Protein AF-A0A1Q7GDD4-F1 (afdb_monomer)

Secondary structure (DSSP, 8-state):
------------PPPPS-------HHHHHHHHHHHHHHHHHHHHHHHHHHHHTHHHHHHHHHHHTSTT---GGGSHHHHTTHHHHHHHHHHTT--SS-S-------GGG--

Structure (mmCIF, N/CA/C/O backbone):
data_AF-A0A1Q7GDD4-F1
#
_entry.id   AF-A0A1Q7GDD4-F1
#
loop_
_atom_site.group_PDB
_atom_site.id
_atom_site.type_symbol
_atom_site.label_atom_id
_atom_site.label_alt_id
_atom_site.label_comp_id
_atom_site.label_asym_id
_atom_site.label_entity_id
_atom_site.label_seq_id
_atom_site.pdbx_PDB_ins_code
_atom_site.Cartn_x
_atom_site.Cartn_y
_atom_site.Cartn_z
_atom_site.occupancy
_atom_site.B_iso_or_equiv
_atom_site.auth_seq_id
_atom_site.auth_comp_id
_atom_site.auth_asym_id
_atom_site.auth_atom_id
_atom_site.pdbx_PDB_model_num
ATOM 1 N N . MET A 1 1 ? -26.865 5.164 4.986 1.00 32.88 1 MET A N 1
ATOM 2 C CA . MET A 1 1 ? -25.990 6.329 4.740 1.00 32.88 1 MET A CA 1
ATOM 3 C C . MET A 1 1 ? -24.672 5.781 4.235 1.00 32.88 1 MET A C 1
ATOM 5 O O . MET A 1 1 ? -23.854 5.347 5.031 1.00 32.88 1 MET A O 1
ATOM 9 N N . GLU A 1 2 ? -24.535 5.678 2.918 1.00 35.34 2 GLU A N 1
ATOM 10 C CA . GLU A 1 2 ? -23.319 5.195 2.267 1.00 35.34 2 GLU A CA 1
ATOM 11 C C . GLU A 1 2 ? -22.458 6.408 1.908 1.00 35.34 2 GLU A C 1
ATOM 13 O O . GLU A 1 2 ? -22.802 7.188 1.022 1.00 35.34 2 GLU A O 1
ATOM 18 N N . SER A 1 3 ? -21.359 6.605 2.633 1.00 41.44 3 SER A N 1
ATOM 19 C CA . SER A 1 3 ? -20.336 7.591 2.283 1.00 41.44 3 SER A CA 1
ATOM 20 C C . SER A 1 3 ? -19.469 7.022 1.160 1.00 41.44 3 SER A C 1
ATOM 22 O O . SER A 1 3 ? -18.439 6.398 1.402 1.00 41.44 3 SER A O 1
ATOM 24 N N . GLY A 1 4 ? -19.910 7.189 -0.085 1.00 43.81 4 GLY A N 1
ATOM 25 C CA . GLY A 1 4 ? -19.138 6.814 -1.268 1.00 43.81 4 GLY A CA 1
ATOM 26 C C . GLY A 1 4 ? -18.004 7.804 -1.568 1.00 43.81 4 GLY A C 1
ATOM 27 O O . GLY A 1 4 ? -18.179 8.678 -2.410 1.00 43.81 4 GLY A O 1
ATOM 28 N N . CYS A 1 5 ? -16.829 7.656 -0.937 1.00 43.59 5 CYS A N 1
ATOM 29 C CA . CYS A 1 5 ? -15.548 8.161 -1.483 1.00 43.59 5 CYS A CA 1
ATOM 30 C C . CYS A 1 5 ? -14.953 7.028 -2.350 1.00 43.59 5 CYS A C 1
ATOM 32 O O . CYS A 1 5 ? -13.984 6.373 -1.988 1.00 43.59 5 CYS A O 1
ATOM 34 N N . CYS A 1 6 ? -15.613 6.697 -3.464 1.00 40.22 6 CYS A N 1
ATOM 35 C CA . CYS A 1 6 ? -15.101 5.760 -4.473 1.00 40.22 6 CYS A CA 1
ATOM 36 C C . CYS A 1 6 ? -15.308 6.376 -5.860 1.00 40.22 6 CYS A C 1
ATOM 38 O O . CYS A 1 6 ? -16.140 5.923 -6.639 1.00 40.22 6 CYS A O 1
ATOM 40 N N . ILE A 1 7 ? -14.569 7.447 -6.153 1.00 45.12 7 ILE A N 1
ATOM 41 C CA . ILE A 1 7 ? -14.400 7.952 -7.521 1.00 45.12 7 ILE A CA 1
ATOM 42 C C . ILE A 1 7 ? -13.004 7.512 -7.971 1.00 45.12 7 ILE A C 1
ATOM 44 O O . ILE A 1 7 ? -12.070 8.302 -7.965 1.00 45.12 7 ILE A O 1
ATOM 48 N N . ALA A 1 8 ? -12.824 6.221 -8.251 1.00 45.12 8 ALA A N 1
ATOM 49 C CA . ALA A 1 8 ? -11.523 5.678 -8.658 1.00 45.12 8 ALA A CA 1
ATOM 50 C C . ALA A 1 8 ? -11.603 4.729 -9.866 1.00 45.12 8 ALA A C 1
ATOM 52 O O . ALA A 1 8 ? -10.701 3.927 -10.059 1.00 45.12 8 ALA A O 1
ATOM 53 N N . ASN A 1 9 ? -12.653 4.832 -10.697 1.00 41.88 9 ASN A N 1
ATOM 54 C CA . ASN A 1 9 ? -12.809 3.983 -11.891 1.00 41.88 9 ASN A CA 1
ATOM 55 C C . ASN A 1 9 ? -12.713 4.712 -13.237 1.00 41.88 9 ASN A C 1
ATOM 57 O O . ASN A 1 9 ? -12.869 4.080 -14.278 1.00 41.88 9 ASN A O 1
ATOM 61 N N . THR A 1 10 ? -12.416 6.010 -13.272 1.00 46.69 10 THR A N 1
ATOM 62 C CA . THR A 1 10 ? -12.011 6.652 -14.530 1.00 46.69 10 THR A CA 1
ATOM 63 C C . THR A 1 10 ? -10.519 6.437 -14.727 1.00 46.69 10 THR A C 1
ATOM 65 O O . THR A 1 10 ? -9.702 7.193 -14.201 1.00 46.69 10 THR A O 1
ATOM 68 N N . LEU A 1 11 ? -10.174 5.378 -15.473 1.00 43.06 11 LEU A N 1
ATOM 69 C CA . LEU A 1 11 ? -8.876 5.270 -16.134 1.00 43.06 11 LEU A CA 1
ATOM 70 C C . LEU A 1 11 ? -8.598 6.611 -16.826 1.00 43.06 11 LEU A C 1
ATOM 72 O O . LEU A 1 11 ? -9.420 7.105 -17.591 1.00 43.06 11 LEU A O 1
ATOM 76 N N . TRP A 1 12 ? -7.455 7.200 -16.507 1.00 45.25 12 TRP A N 1
ATOM 77 C CA . TRP A 1 12 ? -6.932 8.416 -17.116 1.00 45.25 12 TRP A CA 1
ATOM 78 C C . TRP A 1 12 ? -7.097 8.426 -18.650 1.00 45.25 12 TRP A C 1
ATOM 80 O O . TRP A 1 12 ? -6.543 7.566 -19.336 1.00 45.25 12 TRP A O 1
ATOM 90 N N . GLU A 1 13 ? -7.811 9.422 -19.188 1.00 4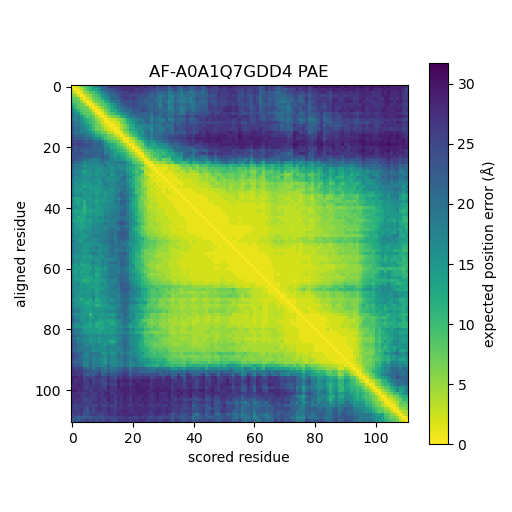0.62 13 GLU A N 1
ATOM 91 C CA . GLU A 1 13 ? -7.797 9.750 -20.618 1.00 40.62 13 GLU A CA 1
ATOM 92 C C . GLU A 1 13 ? -6.759 10.858 -20.872 1.00 40.62 13 GLU A C 1
ATOM 94 O O . GLU A 1 13 ? -6.774 11.881 -20.180 1.00 40.62 13 GLU A O 1
ATOM 99 N N . PRO A 1 14 ? -5.834 10.694 -21.838 1.00 38.72 14 PRO A N 1
ATOM 100 C CA . PRO A 1 14 ? -4.819 11.703 -22.102 1.00 38.72 14 PRO A CA 1
ATOM 101 C C . PRO A 1 14 ? -5.464 12.998 -22.625 1.00 38.72 14 PRO A C 1
ATOM 103 O O . PRO A 1 14 ? -6.348 12.940 -23.486 1.00 38.72 14 PRO A O 1
ATOM 106 N N . PRO A 1 15 ? -5.014 14.180 -22.165 1.00 50.16 15 PRO A N 1
ATOM 107 C CA . PRO A 1 15 ? -5.555 15.442 -22.645 1.00 50.16 15 PRO A CA 1
ATOM 108 C C . PRO A 1 15 ? -5.276 15.604 -24.144 1.00 50.16 15 PRO A C 1
ATOM 110 O O . PRO A 1 15 ? -4.131 15.537 -24.595 1.00 50.16 15 PRO A O 1
ATOM 113 N N . GLN A 1 16 ? -6.339 15.840 -24.916 1.00 56.12 16 GLN A N 1
ATOM 114 C CA . GLN A 1 16 ? -6.248 16.247 -26.318 1.00 56.12 16 GLN A CA 1
ATOM 115 C C . GLN A 1 16 ? -5.438 17.550 -26.389 1.00 56.12 16 GLN A C 1
ATOM 117 O O . GLN A 1 16 ? -5.698 18.492 -25.638 1.00 56.12 16 GLN A O 1
ATOM 122 N N . ALA A 1 17 ? -4.438 17.596 -27.270 1.00 48.00 17 ALA A N 1
ATOM 123 C CA . ALA A 1 17 ? -3.540 18.735 -27.425 1.00 48.00 17 ALA A CA 1
ATOM 124 C C . ALA A 1 17 ? -4.318 19.989 -27.867 1.00 48.00 17 ALA A C 1
ATOM 126 O O . ALA A 1 17 ? -4.544 20.215 -29.053 1.00 48.00 17 ALA A O 1
ATOM 127 N N . GLY A 1 18 ? -4.742 20.811 -26.907 1.00 47.44 18 GLY A N 1
ATOM 128 C CA . GLY A 1 18 ? -5.491 22.027 -27.189 1.00 47.44 18 GLY A CA 1
ATOM 129 C C . GLY A 1 18 ? -5.595 22.946 -25.982 1.00 47.44 18 GLY A C 1
ATOM 130 O O . GLY A 1 18 ? -6.543 22.827 -25.223 1.00 47.44 18 GLY A O 1
ATOM 131 N N . GLY A 1 19 ? -4.636 23.875 -25.868 1.00 48.00 19 GLY A N 1
ATOM 132 C CA . GLY A 1 19 ? -4.731 25.168 -25.172 1.00 48.00 19 GLY A CA 1
ATOM 133 C C . GLY A 1 19 ? -5.100 25.159 -23.682 1.00 48.00 19 GLY A C 1
ATOM 134 O O . GLY A 1 19 ? -6.165 24.703 -23.292 1.00 48.00 19 GLY A O 1
ATOM 135 N N . MET A 1 20 ? -4.262 25.780 -22.846 1.00 42.19 20 MET A N 1
ATOM 136 C CA . MET A 1 20 ? -4.588 26.126 -21.453 1.00 42.19 20 MET A CA 1
ATOM 137 C C . MET A 1 20 ? -5.893 26.944 -21.391 1.00 42.19 20 MET A C 1
ATOM 139 O O . MET A 1 20 ? -5.884 28.165 -21.550 1.00 42.19 20 MET A O 1
ATOM 143 N N . LYS A 1 21 ? -7.026 26.268 -21.181 1.00 54.47 21 LYS A N 1
ATOM 1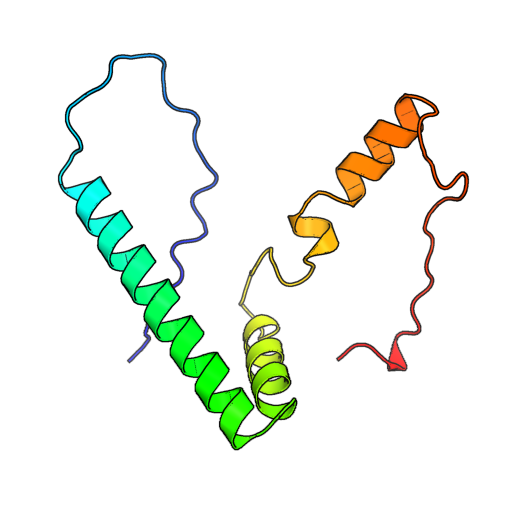44 C CA . LYS A 1 21 ? -8.298 26.895 -20.821 1.00 54.47 21 LYS A CA 1
ATOM 145 C C . LYS A 1 21 ? -8.328 27.137 -19.314 1.00 54.47 21 LYS A C 1
ATOM 147 O O . LYS A 1 21 ? -7.768 26.377 -18.527 1.00 54.47 21 LYS A O 1
ATOM 152 N N . GLN A 1 22 ? -8.953 28.250 -18.948 1.00 52.69 22 GLN A N 1
ATOM 153 C CA . GLN A 1 22 ? -9.243 28.683 -17.585 1.00 52.69 22 GLN A CA 1
ATOM 154 C C . GLN A 1 22 ? -9.802 27.504 -16.767 1.00 52.69 22 GLN A C 1
ATOM 156 O O . GLN A 1 22 ? -10.624 26.756 -17.285 1.00 52.69 22 GLN A O 1
ATOM 161 N N . ARG A 1 23 ? -9.316 27.301 -15.531 1.00 54.38 23 ARG A N 1
ATOM 162 C CA . ARG A 1 23 ? -9.723 26.171 -14.673 1.00 54.38 23 ARG A CA 1
ATOM 163 C C . ARG A 1 23 ? -11.247 26.179 -14.516 1.00 54.38 23 ARG A C 1
ATOM 165 O O . ARG A 1 23 ? -11.776 27.064 -13.846 1.00 54.38 23 ARG A O 1
ATOM 172 N N . ASP A 1 24 ? -11.925 25.220 -15.144 1.00 58.69 24 ASP A N 1
ATOM 173 C CA . ASP A 1 24 ? -13.366 25.034 -14.987 1.00 58.69 24 ASP A CA 1
ATOM 174 C C . ASP A 1 24 ? -13.684 24.803 -13.503 1.00 58.69 24 ASP A C 1
ATOM 176 O O . ASP A 1 24 ? -12.933 24.136 -12.785 1.00 58.69 24 ASP A O 1
ATOM 180 N N . SER A 1 25 ? -14.799 25.363 -13.027 1.00 58.75 25 SER A N 1
ATOM 181 C CA . SER A 1 25 ? -15.267 25.258 -11.634 1.00 58.75 25 SER A CA 1
ATOM 182 C C . SER A 1 25 ? -15.368 23.812 -11.129 1.00 58.75 25 SER A C 1
ATOM 184 O O . SER A 1 25 ? -15.256 23.564 -9.931 1.00 58.75 25 SER A O 1
ATOM 186 N N . THR A 1 26 ? -15.497 22.854 -12.044 1.00 68.69 26 THR A N 1
ATOM 187 C CA . THR A 1 26 ? -15.483 21.412 -11.788 1.00 68.69 26 THR A CA 1
ATOM 188 C C . THR A 1 26 ? -14.129 20.908 -11.282 1.00 68.69 26 THR A C 1
ATOM 190 O O . THR A 1 26 ? -14.092 20.068 -10.387 1.00 68.69 26 THR A O 1
ATOM 193 N N . VAL A 1 27 ? -13.009 21.442 -11.781 1.00 73.25 27 VAL A N 1
ATOM 194 C CA . VAL A 1 27 ? -11.657 21.057 -11.336 1.00 73.25 27 VAL A CA 1
ATOM 195 C C . VAL A 1 27 ? -11.403 21.553 -9.916 1.00 73.25 27 VAL A C 1
ATOM 197 O O . VAL A 1 27 ? -10.901 20.802 -9.085 1.00 73.25 27 VAL A O 1
ATOM 200 N N . ALA A 1 28 ? -11.803 22.792 -9.618 1.00 72.88 28 ALA A N 1
ATOM 201 C CA . ALA A 1 28 ? -11.662 23.368 -8.282 1.00 72.88 28 ALA A CA 1
ATOM 202 C C . ALA A 1 28 ? -12.501 22.611 -7.238 1.00 72.88 28 ALA A C 1
ATOM 204 O O . ALA A 1 28 ? -12.049 22.391 -6.114 1.00 72.88 28 ALA A O 1
ATOM 205 N N . GLU A 1 29 ? -13.706 22.168 -7.607 1.00 74.62 29 GLU A N 1
ATOM 206 C CA . GLU A 1 29 ? -14.548 21.358 -6.725 1.00 74.62 29 GLU A CA 1
ATOM 207 C C . GLU A 1 29 ? -13.958 19.956 -6.490 1.00 74.62 29 GLU A C 1
ATOM 209 O O . GLU A 1 29 ? -13.906 19.491 -5.348 1.00 74.62 29 GLU A O 1
ATOM 214 N N . VAL A 1 30 ? -13.469 19.288 -7.542 1.00 77.69 30 VAL A N 1
ATOM 215 C CA . VAL A 1 30 ? -12.802 17.978 -7.429 1.00 77.69 30 VAL A CA 1
ATOM 216 C C . VAL A 1 30 ? -11.545 18.070 -6.563 1.00 77.69 30 VAL A C 1
ATOM 218 O O . VAL A 1 30 ? -11.328 17.206 -5.711 1.00 77.69 30 VAL A O 1
ATOM 221 N N . GLU A 1 31 ? -10.745 19.123 -6.724 1.00 78.88 31 GLU A N 1
ATOM 222 C CA . GLU A 1 31 ? -9.562 19.376 -5.899 1.00 78.88 31 GLU A CA 1
ATOM 223 C C . GLU A 1 31 ? -9.949 19.558 -4.425 1.00 78.88 31 GLU A C 1
ATOM 225 O O . GLU A 1 31 ? -9.435 18.847 -3.558 1.00 78.88 31 GLU A O 1
ATOM 230 N N . ALA A 1 32 ? -10.924 20.426 -4.134 1.00 77.75 32 ALA A N 1
ATOM 231 C CA . ALA A 1 32 ? -11.380 20.677 -2.768 1.00 77.75 32 ALA A CA 1
ATOM 232 C C . ALA A 1 32 ? -11.923 19.408 -2.089 1.00 77.75 32 ALA A C 1
ATOM 234 O O . ALA A 1 32 ? -11.603 19.130 -0.930 1.00 77.75 32 ALA A O 1
ATOM 235 N N . ARG A 1 33 ? -12.704 18.598 -2.815 1.00 82.75 33 ARG A N 1
ATOM 236 C CA . ARG A 1 33 ? -13.227 17.318 -2.309 1.00 82.75 33 ARG A CA 1
ATOM 237 C C . ARG A 1 33 ? -12.121 16.290 -2.088 1.00 82.75 33 ARG A C 1
ATOM 239 O O . ARG A 1 33 ? -12.177 15.559 -1.101 1.00 82.75 33 ARG A O 1
ATOM 246 N N . SER A 1 34 ? -11.117 16.250 -2.961 1.00 82.81 34 SER A N 1
ATOM 247 C CA . SER A 1 34 ? -9.981 15.331 -2.827 1.00 82.81 34 SER A CA 1
ATOM 248 C C . SER A 1 34 ? -9.129 15.680 -1.608 1.00 82.81 34 SER A C 1
ATOM 250 O O . SER A 1 34 ? -8.823 14.800 -0.807 1.00 82.81 34 SER A O 1
ATOM 252 N N . VAL A 1 35 ? -8.821 16.965 -1.405 1.00 88.62 35 VAL A N 1
ATOM 253 C CA . VAL A 1 35 ? -8.085 17.444 -0.222 1.00 88.62 35 VAL A CA 1
ATOM 254 C C . VAL A 1 35 ? -8.862 17.149 1.062 1.00 88.62 35 VAL A C 1
ATOM 256 O O . VAL A 1 35 ? -8.282 16.673 2.038 1.00 88.62 35 VAL A O 1
ATOM 259 N N . ALA A 1 36 ? -10.179 17.372 1.060 1.00 90.69 36 ALA A N 1
ATOM 260 C CA . ALA A 1 36 ? -11.023 17.069 2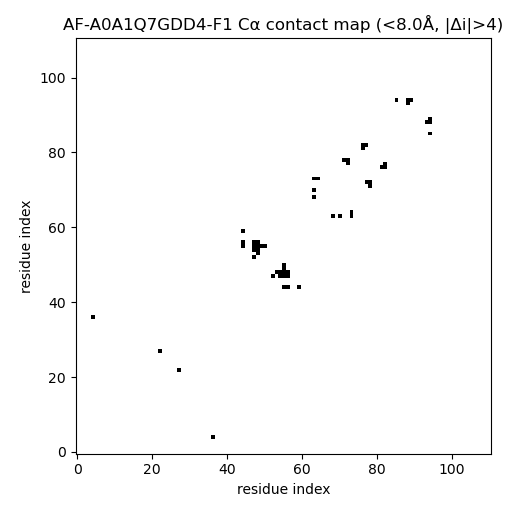.210 1.00 90.69 36 ALA A CA 1
ATOM 261 C C . ALA A 1 36 ? -11.093 15.560 2.515 1.00 90.69 36 ALA A C 1
ATOM 263 O O . ALA A 1 36 ? -10.979 15.195 3.685 1.00 90.69 36 ALA A O 1
ATOM 264 N N . CYS A 1 37 ? -11.236 14.688 1.499 1.00 90.56 37 CYS A N 1
ATOM 265 C CA . CYS A 1 37 ? -11.207 13.229 1.701 1.00 90.56 37 CYS A CA 1
ATOM 266 C C . CYS A 1 37 ? -9.826 12.830 2.266 1.00 90.56 37 CYS A C 1
ATOM 268 O O . CYS A 1 37 ? -9.771 12.256 3.346 1.00 90.56 37 CYS A O 1
ATOM 270 N N . LEU A 1 38 ? -8.705 13.262 1.671 1.00 91.38 38 LEU A N 1
ATOM 271 C CA . LEU A 1 38 ? -7.359 12.956 2.190 1.00 91.38 38 LEU A CA 1
ATOM 272 C C . LEU A 1 38 ? -7.153 13.386 3.652 1.00 91.38 38 LEU A C 1
ATOM 274 O O . LEU A 1 38 ? -6.669 12.597 4.464 1.00 91.38 38 LEU A O 1
ATOM 278 N N . ALA A 1 39 ? -7.536 14.616 4.004 1.00 92.19 39 ALA A N 1
ATOM 279 C CA . ALA A 1 39 ? -7.382 15.123 5.365 1.00 92.19 39 ALA A CA 1
ATOM 280 C C . ALA A 1 39 ? -8.261 14.362 6.370 1.00 92.19 39 ALA A C 1
ATOM 282 O O . ALA A 1 39 ? -7.802 14.028 7.463 1.00 92.19 39 ALA A O 1
ATOM 283 N N . HIS A 1 40 ? -9.514 14.076 6.007 1.00 95.31 40 HIS A N 1
ATOM 284 C CA . HIS A 1 40 ? -10.443 13.352 6.871 1.00 95.31 40 HIS A CA 1
ATOM 285 C C . HIS A 1 40 ? -10.005 11.901 7.095 1.00 95.31 40 HIS A C 1
ATOM 287 O O . HIS A 1 40 ? -9.926 11.451 8.240 1.00 95.31 40 HIS A O 1
ATOM 293 N N . GLU A 1 41 ? -9.690 11.189 6.012 1.00 93.31 41 GLU A N 1
ATOM 294 C CA . GLU A 1 41 ? -9.272 9.787 6.045 1.00 93.31 41 GLU A CA 1
ATOM 295 C C . GLU A 1 41 ? -7.943 9.633 6.802 1.00 93.31 41 GLU A C 1
ATOM 297 O O . GLU A 1 41 ? -7.848 8.814 7.718 1.00 93.31 41 GLU A O 1
ATOM 302 N N . GLY A 1 42 ? -6.954 10.490 6.518 1.00 94.19 42 GLY A N 1
ATOM 303 C CA . GLY A 1 42 ? -5.668 10.481 7.220 1.00 94.19 42 GLY A CA 1
ATOM 304 C C . GLY A 1 42 ? -5.794 10.798 8.714 1.00 94.19 42 GLY A C 1
ATOM 305 O O . GLY A 1 42 ? -5.192 10.121 9.547 1.00 94.19 42 GLY A O 1
ATOM 306 N N . ALA A 1 43 ? -6.622 11.780 9.089 1.00 96.94 43 ALA A N 1
ATOM 307 C CA . ALA A 1 43 ? -6.861 12.096 10.498 1.00 96.94 43 ALA A CA 1
ATOM 308 C C . ALA A 1 43 ? -7.580 10.959 11.244 1.00 96.94 43 ALA A C 1
ATOM 310 O O . ALA A 1 43 ? -7.325 10.746 12.435 1.00 96.94 43 ALA A O 1
ATOM 311 N N . ARG A 1 44 ? -8.480 10.235 10.565 1.00 97.00 44 ARG A N 1
ATOM 312 C CA . ARG A 1 44 ? -9.168 9.073 11.138 1.00 97.00 44 ARG A CA 1
ATOM 313 C C . ARG A 1 44 ? -8.185 7.941 11.425 1.00 97.00 44 ARG A C 1
ATOM 315 O O . ARG A 1 44 ? -8.226 7.401 12.528 1.00 97.00 44 ARG A O 1
ATOM 322 N N . GLU A 1 45 ? -7.292 7.645 10.486 1.00 94.75 45 GLU A N 1
ATOM 323 C CA . GLU A 1 45 ? -6.287 6.589 10.645 1.00 94.75 45 GLU A CA 1
ATOM 324 C C . GLU A 1 45 ? -5.304 6.898 11.778 1.00 94.75 45 GLU A C 1
ATOM 326 O O . GLU A 1 45 ? -5.127 6.090 12.688 1.00 94.75 45 GLU A O 1
ATOM 331 N N . ILE A 1 46 ? -4.756 8.119 11.811 1.00 97.44 46 ILE A N 1
ATOM 332 C CA . ILE A 1 46 ? -3.848 8.553 12.886 1.00 97.44 46 ILE A CA 1
ATOM 333 C C . ILE A 1 46 ? -4.525 8.429 14.254 1.00 97.44 46 ILE A C 1
ATOM 335 O O . ILE A 1 46 ? -3.902 7.990 15.219 1.00 97.44 46 ILE A O 1
ATOM 339 N N . ARG A 1 47 ? -5.809 8.790 14.358 1.00 98.25 47 ARG A N 1
ATOM 340 C CA . ARG A 1 47 ? -6.564 8.643 15.608 1.00 98.25 47 ARG A CA 1
ATOM 341 C C . ARG A 1 47 ? -6.762 7.177 15.988 1.00 98.25 47 ARG A C 1
ATOM 343 O O . ARG A 1 47 ? -6.628 6.851 17.164 1.00 98.25 47 ARG A O 1
ATOM 350 N N . ALA A 1 48 ? -7.077 6.317 15.022 1.00 97.62 48 ALA A N 1
ATOM 351 C CA . ALA A 1 48 ? -7.260 4.889 15.257 1.00 97.62 48 ALA A CA 1
ATOM 352 C C . ALA A 1 48 ? -5.961 4.236 15.747 1.00 97.62 48 ALA A C 1
ATOM 354 O O . ALA A 1 48 ? -5.999 3.501 16.733 1.00 97.62 48 ALA A O 1
ATOM 355 N N . MET A 1 49 ? -4.826 4.569 15.129 1.00 97.88 49 MET A N 1
ATOM 356 C CA . MET A 1 49 ? -3.502 4.111 15.554 1.00 97.88 49 MET A CA 1
ATOM 357 C C . MET A 1 49 ? -3.079 4.700 16.905 1.00 97.88 49 MET A C 1
ATOM 359 O O . MET A 1 49 ? -2.500 4.001 17.726 1.00 97.88 49 MET A O 1
ATOM 363 N N . ALA A 1 50 ? -3.400 5.965 17.189 1.00 98.06 50 ALA A N 1
ATOM 364 C CA . ALA A 1 50 ? -3.101 6.565 18.492 1.00 98.06 50 ALA A CA 1
ATOM 365 C C . ALA A 1 50 ? -3.872 5.900 19.647 1.00 98.06 50 ALA A C 1
ATOM 367 O O . ALA A 1 50 ? -3.421 5.941 20.788 1.00 98.06 50 ALA A O 1
ATOM 368 N N . GLN A 1 51 ? -5.044 5.324 19.365 1.00 97.88 51 GLN A N 1
ATOM 369 C CA . GLN A 1 51 ? -5.895 4.663 20.358 1.00 97.88 51 GLN A CA 1
ATOM 370 C C . GLN A 1 51 ? -5.648 3.156 20.458 1.00 97.88 51 GLN A C 1
ATOM 372 O O . GLN A 1 51 ? -5.819 2.594 21.536 1.00 97.88 51 GLN A O 1
ATOM 377 N N . ASN A 1 52 ? -5.302 2.509 19.342 1.00 97.12 52 ASN A N 1
ATOM 378 C CA . ASN A 1 52 ? -5.284 1.049 19.219 1.00 97.12 52 ASN A CA 1
ATOM 379 C C . ASN A 1 52 ? -3.983 0.510 18.603 1.00 97.12 52 ASN A C 1
ATOM 381 O O . ASN A 1 52 ? -3.951 -0.639 18.171 1.00 97.12 52 ASN A O 1
ATOM 385 N N . GLU A 1 53 ? -2.938 1.332 18.524 1.00 97.00 53 GLU A N 1
ATOM 386 C CA . GLU A 1 53 ? -1.614 0.952 18.016 1.00 97.00 53 GLU A CA 1
ATOM 387 C C . GLU A 1 53 ? -1.710 0.298 16.622 1.00 97.00 53 GLU A C 1
ATOM 389 O O . GLU A 1 53 ? -2.399 0.825 15.738 1.00 97.00 53 GLU A O 1
ATOM 394 N N . GLU A 1 54 ? -1.058 -0.845 16.388 1.00 95.75 54 GLU A N 1
ATOM 395 C CA . GLU A 1 54 ? -1.120 -1.533 15.095 1.00 95.75 54 GLU A CA 1
ATOM 396 C C . GLU A 1 54 ? -2.521 -2.060 14.747 1.00 95.75 54 GLU A C 1
ATOM 398 O O . GLU A 1 54 ? -2.829 -2.260 13.570 1.00 95.75 54 GLU A O 1
ATOM 403 N N . GLN A 1 55 ? -3.407 -2.238 15.734 1.00 96.94 55 GLN A N 1
ATOM 404 C CA . GLN A 1 55 ? -4.771 -2.710 15.479 1.00 96.94 55 GLN A CA 1
ATOM 405 C C . GLN A 1 55 ? -5.607 -1.675 14.722 1.00 96.94 55 GLN A C 1
ATOM 407 O O . GLN A 1 55 ? -6.510 -2.061 13.975 1.00 96.94 55 GLN A O 1
ATOM 412 N N . GLY A 1 56 ? -5.293 -0.379 14.859 1.00 95.94 56 GLY A N 1
ATOM 413 C CA . GLY A 1 56 ? -5.889 0.671 14.027 1.00 95.94 56 GLY A CA 1
ATOM 414 C C . GLY A 1 56 ? -5.605 0.431 12.542 1.00 95.94 56 GLY A C 1
ATOM 415 O O . GLY A 1 56 ? -6.533 0.368 11.735 1.00 95.94 56 GLY A O 1
ATOM 416 N N . TYR A 1 57 ? -4.340 0.149 12.227 1.00 94.25 57 TYR A N 1
ATOM 417 C CA . TYR A 1 57 ? -3.884 -0.136 10.869 1.00 94.25 57 TYR A CA 1
ATOM 418 C C . TYR A 1 57 ? -4.440 -1.456 10.315 1.00 94.25 57 TYR A C 1
ATOM 420 O O . TYR A 1 57 ? -4.918 -1.513 9.181 1.00 94.25 57 TYR A O 1
ATOM 428 N N . ILE A 1 58 ? -4.468 -2.521 11.123 1.00 95.62 58 ILE A N 1
ATOM 429 C CA . ILE A 1 58 ? -5.059 -3.812 10.721 1.00 95.62 58 ILE A CA 1
ATOM 430 C C . ILE A 1 58 ? -6.556 -3.655 10.409 1.00 95.62 58 ILE A C 1
ATOM 432 O O . ILE A 1 58 ? -7.071 -4.279 9.477 1.00 95.62 58 ILE A O 1
ATOM 436 N N . ALA A 1 59 ? -7.277 -2.821 11.165 1.00 95.38 59 ALA A N 1
ATOM 437 C CA . ALA A 1 59 ? -8.688 -2.558 10.904 1.00 95.38 59 ALA A CA 1
ATOM 438 C C . ALA A 1 59 ? -8.905 -1.853 9.556 1.00 95.38 59 ALA A C 1
ATOM 440 O O . ALA A 1 59 ? -9.841 -2.219 8.839 1.00 95.38 59 ALA A O 1
ATOM 441 N N . LEU A 1 60 ? -8.041 -0.901 9.190 1.00 92.94 60 LEU A N 1
ATOM 442 C CA . LEU A 1 60 ? -8.051 -0.281 7.863 1.00 92.94 60 LEU A CA 1
ATOM 443 C C . LEU A 1 60 ? -7.752 -1.314 6.769 1.00 92.94 60 LEU A C 1
ATOM 445 O O . LEU A 1 60 ? -8.525 -1.437 5.820 1.00 92.94 60 LEU A O 1
ATOM 449 N N . GLN A 1 61 ? -6.706 -2.126 6.937 1.00 93.25 61 GLN A N 1
ATOM 450 C CA . GLN A 1 61 ? -6.333 -3.155 5.962 1.00 93.25 61 GLN A CA 1
ATOM 451 C C . GLN A 1 61 ? -7.479 -4.151 5.710 1.00 93.25 61 GLN A C 1
ATOM 453 O O . GLN A 1 61 ? -7.788 -4.475 4.564 1.00 93.25 61 GLN A O 1
ATOM 458 N N . ARG A 1 62 ? -8.206 -4.578 6.751 1.00 94.06 62 ARG A N 1
ATOM 459 C CA . ARG A 1 62 ? -9.402 -5.430 6.587 1.00 94.06 62 ARG A CA 1
ATOM 460 C C . ARG A 1 62 ? -10.495 -4.770 5.743 1.00 94.06 62 ARG A C 1
ATOM 462 O O . ARG A 1 62 ? -11.180 -5.462 4.993 1.00 94.06 62 ARG A O 1
ATOM 469 N N . GLN A 1 63 ? -10.677 -3.454 5.861 1.00 92.38 63 GLN A N 1
ATOM 470 C CA . GLN A 1 63 ? -11.649 -2.718 5.045 1.00 92.38 63 GLN A CA 1
ATOM 471 C C . GLN A 1 63 ? -11.213 -2.650 3.583 1.00 92.38 63 GLN A C 1
ATOM 473 O O . GLN A 1 63 ? -12.050 -2.825 2.696 1.00 92.38 63 GLN A O 1
ATOM 478 N N . GLU A 1 64 ? -9.919 -2.446 3.324 1.00 91.31 64 GLU A N 1
ATOM 479 C CA . GLU A 1 64 ? -9.378 -2.473 1.964 1.00 91.31 64 GLU A CA 1
ATOM 480 C C . GLU A 1 64 ? -9.620 -3.839 1.313 1.00 91.31 64 GLU A C 1
ATOM 482 O O . GLU A 1 64 ? -10.049 -3.906 0.161 1.00 91.31 64 GLU A O 1
ATOM 487 N N . TRP A 1 65 ? -9.423 -4.927 2.062 1.00 92.88 65 TRP A N 1
ATOM 488 C CA . TRP A 1 65 ? -9.569 -6.311 1.598 1.00 92.88 65 TRP A CA 1
ATOM 489 C C . TRP A 1 65 ? -11.005 -6.854 1.593 1.00 92.88 65 TRP A C 1
ATOM 491 O O . TRP A 1 65 ? -11.228 -7.974 1.131 1.00 92.88 65 TRP A O 1
ATOM 501 N N . ALA A 1 66 ? -11.994 -6.069 2.028 1.00 93.00 66 ALA A N 1
ATOM 502 C CA . ALA A 1 66 ? -13.392 -6.484 2.024 1.00 93.00 66 ALA A CA 1
ATOM 503 C C . ALA A 1 66 ? -13.892 -6.850 0.611 1.00 93.00 66 ALA A C 1
ATOM 505 O O . ALA A 1 66 ? -13.509 -6.249 -0.399 1.00 93.00 66 ALA A O 1
ATOM 506 N N . ALA A 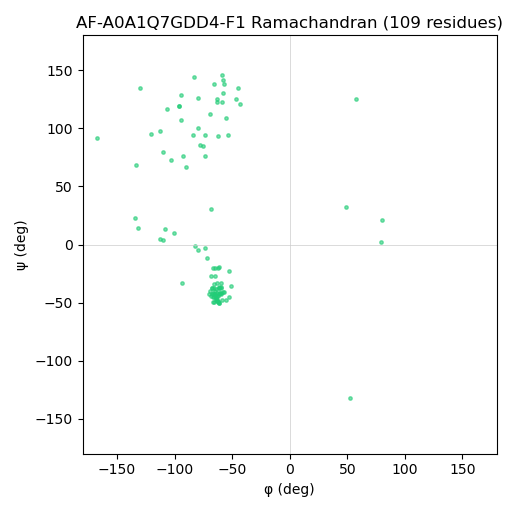1 67 ? -14.790 -7.836 0.539 1.00 91.75 67 ALA A N 1
ATOM 507 C CA . ALA A 1 67 ? -15.382 -8.278 -0.720 1.00 91.75 67 ALA A CA 1
ATOM 508 C C . ALA A 1 67 ? -16.072 -7.115 -1.458 1.00 91.75 67 ALA A C 1
ATOM 510 O O . ALA A 1 67 ? -16.752 -6.286 -0.852 1.00 91.75 67 ALA A O 1
ATOM 511 N N . GLY A 1 68 ? -15.892 -7.054 -2.779 1.00 91.06 68 GLY A N 1
ATOM 512 C CA . GLY A 1 68 ? -16.445 -5.986 -3.620 1.00 91.06 68 GLY A CA 1
ATOM 513 C C . GLY A 1 68 ? -15.665 -4.666 -3.586 1.00 91.06 68 GLY A C 1
ATOM 514 O O . GLY A 1 68 ? -16.074 -3.714 -4.248 1.00 91.06 68 GLY A O 1
ATOM 515 N N . LYS A 1 69 ? -14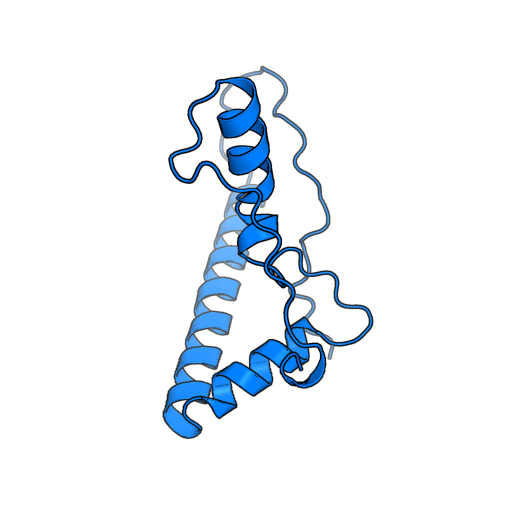.547 -4.587 -2.851 1.00 87.06 69 LYS A N 1
ATOM 516 C CA . LYS A 1 69 ? -13.615 -3.455 -2.910 1.00 87.06 69 LYS A CA 1
ATOM 517 C C . LYS A 1 69 ? -12.461 -3.755 -3.859 1.00 87.06 69 LYS A C 1
ATOM 519 O O . LYS A 1 69 ? -11.690 -4.689 -3.634 1.00 87.06 69 LYS A O 1
ATOM 524 N N . ASP A 1 70 ? -12.332 -2.934 -4.893 1.00 87.44 70 ASP A N 1
ATOM 525 C CA . ASP A 1 70 ? -11.246 -3.001 -5.869 1.00 87.44 70 ASP A CA 1
ATOM 526 C C . ASP A 1 70 ? -10.323 -1.790 -5.698 1.00 87.44 70 ASP A C 1
ATOM 528 O O . ASP A 1 70 ? -10.456 -0.768 -6.367 1.00 87.44 70 ASP A O 1
ATOM 532 N N . TYR A 1 71 ? -9.443 -1.871 -4.698 1.00 87.88 71 TYR A N 1
ATOM 533 C CA . TYR A 1 71 ? -8.405 -0.869 -4.482 1.00 87.88 71 TYR A CA 1
ATOM 534 C C . TYR A 1 71 ? -7.109 -1.352 -5.134 1.00 87.88 71 TYR A C 1
ATOM 536 O O . TYR A 1 71 ? -6.570 -2.379 -4.704 1.00 87.88 71 TYR A O 1
ATOM 544 N N . PRO A 1 72 ? -6.550 -0.614 -6.110 1.00 85.19 72 PRO A N 1
ATOM 545 C CA . PRO A 1 72 ? -5.320 -1.033 -6.777 1.00 85.19 72 PRO A CA 1
ATOM 546 C C . PRO A 1 72 ? -4.117 -1.013 -5.821 1.00 85.19 72 PRO A C 1
ATOM 548 O O . PRO A 1 72 ? -3.129 -1.704 -6.046 1.00 85.19 72 PRO A O 1
ATOM 551 N N . THR A 1 73 ? -4.215 -0.269 -4.716 1.00 88.19 73 THR A N 1
ATOM 552 C CA . THR A 1 73 ? -3.166 -0.084 -3.707 1.00 88.19 73 THR A CA 1
ATOM 553 C C . THR A 1 73 ? -3.030 -1.230 -2.702 1.00 88.19 73 THR A C 1
ATOM 555 O O . THR A 1 73 ? -2.072 -1.207 -1.933 1.00 88.19 73 THR A O 1
ATOM 558 N N . LYS A 1 74 ? -3.900 -2.258 -2.728 1.00 88.25 74 LYS A N 1
ATOM 559 C CA . LYS A 1 74 ? -3.771 -3.466 -1.873 1.00 88.25 74 LYS A CA 1
ATOM 560 C C . LYS A 1 74 ? -2.380 -4.095 -1.954 1.00 88.25 74 LYS A C 1
ATOM 562 O O . LYS A 1 74 ? -1.858 -4.594 -0.963 1.00 88.25 74 LYS A O 1
ATOM 567 N N . SER A 1 75 ? -1.780 -4.053 -3.145 1.00 87.00 75 SER A N 1
ATOM 568 C CA . SER A 1 75 ? -0.372 -4.368 -3.365 1.00 87.00 75 SER A CA 1
ATOM 569 C C . SER A 1 75 ? 0.368 -3.105 -3.786 1.00 87.00 75 SER A C 1
ATOM 571 O O . SER A 1 75 ? 0.367 -2.719 -4.956 1.00 87.00 75 SER A O 1
ATOM 573 N N . HIS A 1 76 ? 1.031 -2.457 -2.829 1.00 91.56 76 HIS A N 1
ATOM 574 C CA . HIS A 1 76 ? 1.779 -1.234 -3.109 1.00 91.56 76 HIS A CA 1
ATOM 575 C C . HIS A 1 76 ? 2.944 -1.465 -4.091 1.00 91.56 76 HIS A C 1
ATOM 577 O O . HIS A 1 76 ? 3.214 -0.595 -4.914 1.00 91.56 76 HIS A O 1
ATOM 583 N N . HIS A 1 77 ? 3.594 -2.638 -4.083 1.00 87.69 77 HIS A N 1
ATOM 584 C CA . HIS A 1 77 ? 4.623 -3.002 -5.069 1.00 87.69 77 HIS A CA 1
ATOM 585 C C . HIS A 1 77 ? 4.053 -3.103 -6.485 1.00 87.69 77 HIS A C 1
ATOM 587 O O . HIS A 1 77 ? 4.638 -2.572 -7.429 1.00 87.69 77 HIS A O 1
ATOM 593 N N . PHE A 1 78 ? 2.903 -3.763 -6.643 1.00 88.69 78 PHE A N 1
ATOM 594 C CA . PHE A 1 78 ? 2.270 -3.888 -7.952 1.00 88.69 78 PHE A CA 1
ATOM 595 C C . PHE A 1 78 ? 1.812 -2.521 -8.466 1.00 88.69 78 PHE A C 1
ATOM 597 O O . PHE A 1 78 ? 2.168 -2.131 -9.576 1.00 88.69 78 PHE A O 1
ATOM 604 N N . PHE A 1 79 ? 1.101 -1.762 -7.626 1.00 92.75 79 PHE A N 1
ATOM 605 C CA . PHE A 1 79 ? 0.586 -0.438 -7.971 1.00 92.75 79 PHE A CA 1
ATOM 606 C C . PHE 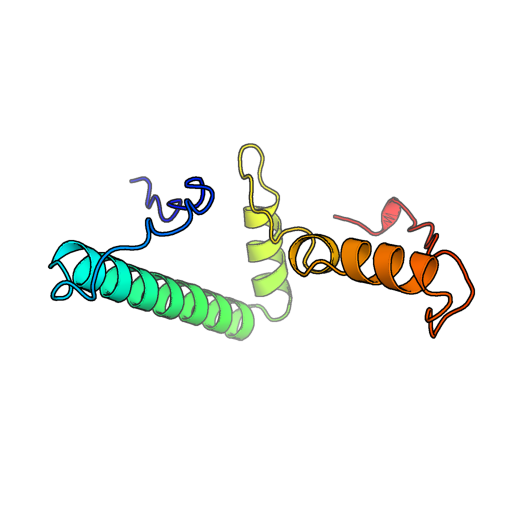A 1 79 ? 1.687 0.569 -8.321 1.00 92.75 79 PHE A C 1
ATOM 608 O O . PHE A 1 79 ? 1.554 1.312 -9.288 1.00 92.75 79 PHE A O 1
ATOM 615 N N . SER A 1 80 ? 2.791 0.575 -7.570 1.00 90.19 80 SER A N 1
ATOM 616 C CA . SER A 1 80 ? 3.930 1.469 -7.835 1.00 90.19 80 SER A CA 1
ATOM 617 C C . SER A 1 80 ? 4.760 1.068 -9.060 1.00 90.19 80 SER A C 1
ATOM 619 O O . SER A 1 80 ? 5.691 1.783 -9.423 1.00 90.19 80 SER A O 1
ATOM 621 N N . GLY A 1 81 ? 4.435 -0.050 -9.718 1.00 92.38 81 GLY A N 1
ATOM 622 C CA . GLY A 1 81 ? 5.128 -0.493 -10.923 1.00 92.38 81 GLY A CA 1
ATOM 623 C C . GLY A 1 81 ? 6.455 -1.198 -10.650 1.00 92.38 81 GLY A C 1
ATOM 624 O O . GLY A 1 81 ? 7.278 -1.305 -11.559 1.00 92.38 81 GLY A O 1
ATOM 625 N N . VAL A 1 82 ? 6.680 -1.732 -9.444 1.00 90.25 82 VAL A N 1
ATOM 626 C CA . VAL A 1 82 ? 7.872 -2.554 -9.156 1.00 90.25 82 VAL A CA 1
ATOM 627 C C . VAL A 1 82 ? 8.034 -3.699 -10.172 1.00 90.25 82 VAL A C 1
ATOM 629 O O . VAL A 1 82 ? 9.136 -3.839 -10.709 1.00 90.25 82 VAL A O 1
ATOM 632 N N . PRO A 1 83 ? 6.980 -4.461 -10.547 1.00 87.56 83 PRO A N 1
ATOM 633 C CA . PRO A 1 83 ? 7.103 -5.488 -11.585 1.00 87.56 83 PRO A CA 1
ATOM 634 C C . PRO A 1 83 ? 7.517 -4.924 -12.949 1.00 87.56 83 PRO A C 1
ATOM 636 O O . PRO A 1 83 ? 8.318 -5.534 -13.654 1.00 87.56 83 PRO A O 1
ATOM 639 N N . TYR A 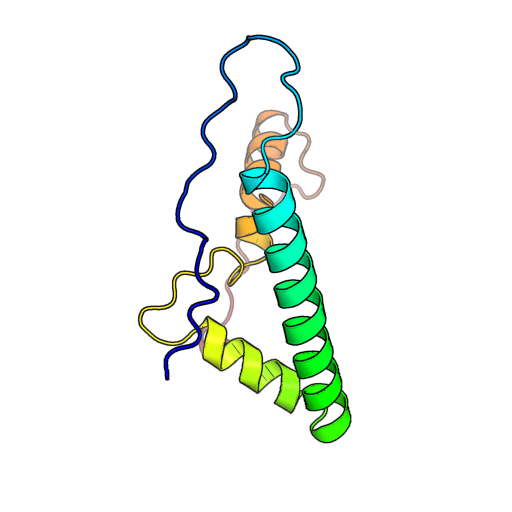1 84 ? 7.010 -3.741 -13.311 1.00 89.56 84 TYR A N 1
ATOM 640 C CA . TYR A 1 84 ? 7.390 -3.063 -14.549 1.00 89.56 84 TYR A CA 1
ATOM 641 C C . TYR A 1 84 ? 8.882 -2.725 -14.549 1.00 89.56 84 TYR A C 1
ATOM 643 O O . TYR A 1 84 ? 9.593 -3.079 -15.489 1.00 89.56 84 TYR A O 1
ATOM 651 N N . HIS A 1 85 ? 9.378 -2.111 -13.474 1.00 87.12 85 HIS A N 1
ATOM 652 C CA . HIS A 1 85 ? 10.797 -1.794 -13.353 1.00 87.12 85 HIS A CA 1
ATOM 653 C C . HIS A 1 85 ? 11.671 -3.050 -13.374 1.00 87.12 85 HIS A C 1
ATOM 655 O O . HIS A 1 85 ? 12.719 -3.032 -14.012 1.00 87.12 85 HIS A O 1
ATOM 661 N N . HIS A 1 86 ? 11.222 -4.155 -12.775 1.00 85.06 86 HIS A N 1
ATOM 662 C CA . HIS A 1 86 ? 11.937 -5.429 -12.841 1.00 85.06 86 HIS A CA 1
ATOM 663 C C . HIS A 1 86 ? 12.055 -5.960 -14.281 1.00 85.06 86 HIS A C 1
ATOM 665 O O . HIS A 1 86 ? 13.154 -6.293 -14.729 1.00 85.06 86 HIS A O 1
ATOM 671 N N . LEU A 1 87 ? 10.951 -5.981 -15.039 1.00 86.31 87 LEU A N 1
ATOM 672 C CA . LEU A 1 87 ? 10.943 -6.424 -16.440 1.00 86.31 87 LEU A CA 1
ATOM 673 C C . LEU A 1 87 ? 11.816 -5.537 -17.332 1.00 86.31 87 LEU A C 1
ATOM 675 O O . LEU A 1 87 ? 12.597 -6.048 -18.137 1.00 86.31 87 LEU A O 1
ATOM 679 N N . VAL A 1 88 ? 11.720 -4.217 -17.166 1.00 87.69 88 VAL A N 1
ATOM 680 C CA . VAL A 1 88 ? 12.550 -3.259 -17.904 1.00 87.69 88 VAL A CA 1
ATOM 681 C C . VAL A 1 88 ? 14.025 -3.458 -17.557 1.00 87.69 88 VAL A C 1
ATOM 683 O O . VAL A 1 88 ? 14.849 -3.594 -18.456 1.00 87.69 88 VAL A O 1
ATOM 686 N N . SER A 1 89 ? 14.380 -3.556 -16.276 1.00 83.56 89 SER A N 1
ATOM 687 C CA . SER A 1 89 ? 15.765 -3.803 -15.862 1.00 83.56 89 SER A CA 1
ATOM 688 C C . SER A 1 89 ? 16.322 -5.118 -16.415 1.00 83.56 89 SER A C 1
ATOM 690 O O . SER A 1 89 ? 17.485 -5.143 -16.814 1.00 83.56 89 SER A O 1
ATOM 692 N N . LYS A 1 90 ? 15.511 -6.182 -16.503 1.00 82.94 90 LYS A N 1
ATOM 693 C CA . LYS A 1 90 ? 15.898 -7.454 -17.138 1.00 82.94 90 LYS A CA 1
ATOM 694 C C . LYS A 1 90 ? 16.154 -7.296 -18.639 1.00 82.94 90 LYS A C 1
ATOM 696 O O . LYS A 1 90 ? 17.136 -7.830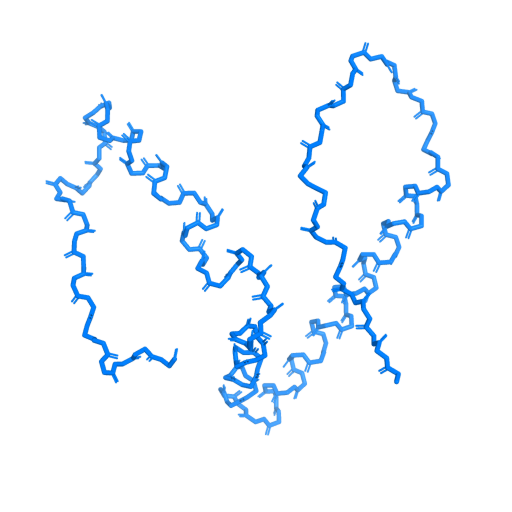 -19.141 1.00 82.94 90 LYS A O 1
ATOM 701 N N . MET A 1 91 ? 15.310 -6.544 -19.348 1.00 86.69 91 MET A N 1
ATOM 702 C CA . MET A 1 91 ? 15.475 -6.289 -20.786 1.00 86.69 91 MET A CA 1
ATOM 703 C C . MET A 1 91 ? 16.809 -5.604 -21.117 1.00 86.69 91 MET A C 1
ATOM 705 O O . MET A 1 91 ? 17.380 -5.856 -22.175 1.00 86.69 91 MET A O 1
ATOM 709 N N . TYR A 1 92 ? 17.306 -4.757 -20.214 1.00 85.31 92 TYR A N 1
ATOM 710 C CA . TYR A 1 92 ? 18.542 -3.995 -20.401 1.00 85.31 92 TYR A CA 1
ATOM 711 C C . TYR A 1 92 ? 19.761 -4.581 -19.675 1.00 85.31 92 TYR A C 1
ATOM 713 O O . TYR A 1 92 ? 20.780 -3.900 -19.593 1.00 85.31 92 TYR A O 1
ATOM 721 N N . ASP A 1 93 ? 19.660 -5.799 -19.124 1.00 80.75 93 ASP A N 1
ATO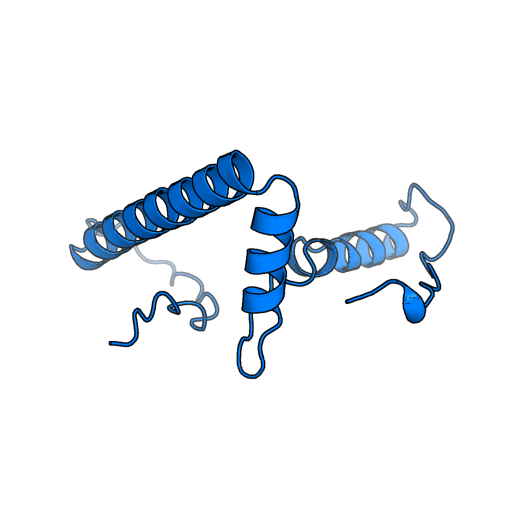M 722 C CA . ASP A 1 93 ? 20.701 -6.419 -18.281 1.00 80.75 93 ASP A CA 1
ATOM 723 C C . ASP A 1 93 ? 21.221 -5.476 -17.171 1.00 80.75 93 ASP A C 1
ATOM 725 O O . ASP A 1 93 ? 22.383 -5.468 -16.774 1.00 80.75 93 ASP A O 1
ATOM 729 N N . ALA A 1 94 ? 20.323 -4.621 -16.678 1.00 77.94 94 ALA A N 1
ATOM 730 C CA . ALA A 1 94 ? 20.591 -3.581 -15.690 1.00 77.94 94 ALA A CA 1
ATOM 731 C C . ALA A 1 94 ? 19.980 -3.932 -14.324 1.00 77.94 94 ALA A C 1
ATOM 733 O O . ALA A 1 94 ? 19.850 -3.070 -13.448 1.00 77.94 94 ALA A O 1
ATOM 734 N N . SER A 1 95 ? 19.554 -5.187 -14.135 1.00 70.75 95 SER A N 1
ATOM 735 C CA . SER A 1 95 ? 19.011 -5.638 -12.858 1.00 70.75 95 SER A CA 1
ATOM 736 C C . SER A 1 95 ? 20.130 -5.698 -11.821 1.00 70.75 95 SER A C 1
ATOM 738 O O . SER A 1 95 ? 21.026 -6.533 -11.889 1.00 70.75 95 SER A O 1
ATOM 740 N N . ARG A 1 96 ? 20.070 -4.808 -10.823 1.00 63.78 96 ARG A N 1
ATOM 741 C CA . ARG A 1 96 ? 21.027 -4.766 -9.700 1.00 63.78 96 ARG A CA 1
ATOM 742 C C . ARG A 1 96 ? 21.023 -6.043 -8.849 1.00 63.78 96 ARG A C 1
ATOM 744 O O . ARG A 1 96 ? 21.975 -6.284 -8.115 1.00 63.78 96 ARG A O 1
ATOM 751 N N . LEU A 1 97 ? 19.954 -6.833 -8.936 1.00 58.12 97 LEU A N 1
ATOM 752 C CA . LEU A 1 97 ? 19.775 -8.116 -8.267 1.00 58.12 97 LEU A CA 1
ATOM 753 C C . LEU A 1 97 ? 19.570 -9.158 -9.371 1.00 58.12 97 LEU A C 1
ATOM 755 O O . LEU A 1 97 ? 18.471 -9.298 -9.902 1.00 58.12 97 LEU A O 1
ATOM 759 N N . GLY A 1 98 ? 20.643 -9.833 -9.782 1.00 49.94 98 GLY A N 1
ATOM 760 C CA . GLY A 1 98 ? 20.654 -10.829 -10.864 1.00 49.94 98 GLY A CA 1
ATOM 761 C C . GLY A 1 98 ? 19.905 -12.135 -10.560 1.00 49.94 98 GLY A C 1
ATOM 762 O O . GLY A 1 98 ? 20.311 -13.191 -11.036 1.00 49.94 98 GLY A O 1
ATOM 763 N N . GLN A 1 99 ? 18.849 -12.098 -9.747 1.00 57.22 99 GLN A N 1
ATOM 764 C CA . GLN A 1 99 ? 17.996 -13.244 -9.440 1.00 57.22 99 GLN A CA 1
ATOM 765 C C . GLN A 1 99 ? 16.535 -12.844 -9.636 1.00 57.22 99 GLN A C 1
ATOM 767 O O . GLN A 1 99 ? 16.113 -11.764 -9.220 1.00 57.22 99 GLN A O 1
ATOM 772 N N . GLU A 1 100 ? 15.775 -13.716 -10.295 1.00 57.72 100 GLU A N 1
ATOM 773 C CA . GLU A 1 100 ? 14.329 -13.574 -10.423 1.00 57.72 100 GLU A CA 1
ATOM 774 C C . GLU A 1 100 ? 13.727 -13.547 -9.016 1.00 57.72 100 GLU A C 1
ATOM 776 O O . GLU A 1 100 ? 13.976 -14.453 -8.221 1.00 57.72 100 GLU A O 1
ATOM 781 N N . SER A 1 101 ? 12.989 -12.491 -8.670 1.00 54.94 101 SER A N 1
ATOM 782 C CA . SER A 1 101 ? 12.344 -12.378 -7.362 1.00 54.94 101 SER A CA 1
ATOM 783 C C . SER A 1 101 ? 11.146 -13.332 -7.293 1.00 54.94 101 SER A C 1
ATOM 785 O O . SER A 1 101 ? 9.998 -12.917 -7.437 1.00 54.94 101 SER A O 1
ATOM 787 N N . LEU A 1 102 ? 11.422 -14.621 -7.118 1.00 54.91 102 LEU A N 1
ATOM 788 C CA . LEU A 1 102 ? 10.463 -15.631 -6.685 1.00 54.91 102 LEU A CA 1
ATOM 789 C C . LEU A 1 102 ? 10.568 -15.725 -5.166 1.00 54.91 102 LEU A C 1
ATOM 791 O O . LEU A 1 102 ? 11.204 -16.627 -4.626 1.00 54.91 102 LEU A O 1
ATOM 795 N N . GLU A 1 103 ? 10.003 -14.743 -4.468 1.00 54.84 103 GLU A N 1
ATOM 796 C CA . GLU A 1 103 ? 9.799 -14.896 -3.033 1.00 54.84 103 GLU A CA 1
ATOM 797 C C . GLU A 1 103 ? 8.545 -15.757 -2.848 1.00 54.84 103 GLU A C 1
ATOM 799 O O . GLU A 1 103 ? 7.420 -15.294 -3.033 1.00 54.84 103 GLU A O 1
ATOM 804 N N . ASP A 1 104 ? 8.752 -17.045 -2.581 1.00 54.84 104 ASP A N 1
ATOM 805 C CA . ASP A 1 104 ? 7.674 -17.984 -2.281 1.00 54.84 104 ASP A CA 1
ATOM 806 C C . ASP A 1 104 ? 7.175 -17.677 -0.861 1.00 54.84 104 ASP A C 1
ATOM 808 O O . ASP A 1 104 ? 7.790 -18.057 0.141 1.00 54.84 104 ASP A O 1
ATOM 812 N N . LEU A 1 105 ? 6.124 -16.860 -0.763 1.00 58.84 105 LEU A N 1
ATOM 813 C CA . LEU A 1 105 ? 5.603 -16.412 0.524 1.00 58.84 105 LEU A CA 1
ATOM 814 C C . LEU A 1 105 ? 4.725 -17.511 1.144 1.00 58.84 105 LEU A C 1
ATOM 816 O O . LEU A 1 105 ? 3.759 -17.950 0.514 1.00 58.84 105 LEU A O 1
ATOM 820 N N . PRO A 1 106 ? 4.996 -17.937 2.393 1.00 51.62 106 PRO A N 1
ATOM 821 C CA . PRO A 1 106 ? 4.163 -18.920 3.068 1.00 51.62 106 PRO A CA 1
ATOM 822 C C . PRO A 1 106 ? 2.750 -18.363 3.267 1.00 51.62 106 PRO A C 1
ATOM 824 O O . PRO A 1 106 ? 2.549 -17.327 3.907 1.00 51.62 106 PRO A O 1
ATOM 827 N N . THR A 1 107 ? 1.763 -19.087 2.741 1.00 57.00 107 THR A N 1
ATOM 828 C CA . THR A 1 107 ? 0.345 -18.690 2.700 1.00 57.00 107 THR A CA 1
ATOM 829 C C . THR A 1 107 ? -0.265 -18.518 4.094 1.00 57.00 107 THR A C 1
ATOM 831 O O . THR A 1 107 ? -1.247 -17.807 4.255 1.00 57.00 107 THR A O 1
ATOM 834 N N . GLU A 1 108 ? 0.345 -19.113 5.122 1.00 54.59 108 GLU A N 1
ATOM 835 C CA . GLU A 1 108 ? -0.091 -19.038 6.524 1.00 54.59 108 GLU A CA 1
ATOM 836 C C . GLU A 1 108 ? 0.131 -17.677 7.198 1.00 54.59 108 GLU A C 1
ATOM 838 O O . GLU A 1 108 ? -0.381 -17.460 8.296 1.00 54.59 108 GLU A O 1
ATOM 843 N N . LYS A 1 109 ? 0.885 -16.753 6.585 1.00 49.59 109 LYS A N 1
ATOM 844 C CA . LYS A 1 109 ? 1.190 -15.436 7.180 1.00 49.59 109 LYS A CA 1
ATOM 845 C C . LYS A 1 109 ? 0.513 -14.249 6.499 1.00 49.59 109 LYS A C 1
ATOM 847 O O . LYS A 1 109 ? 0.774 -13.112 6.888 1.00 49.59 109 LYS A O 1
ATOM 852 N N . VAL A 1 110 ? -0.332 -14.494 5.505 1.00 48.28 110 VAL A N 1
ATOM 853 C CA . VAL A 1 110 ? -1.042 -13.440 4.779 1.00 48.28 110 VAL A CA 1
ATOM 854 C C . VAL A 1 110 ? -2.500 -13.476 5.229 1.00 48.28 110 VAL A C 1
ATOM 856 O O . VAL A 1 110 ? -3.159 -14.502 5.089 1.00 48.28 110 VAL A O 1
ATOM 859 N N . VAL A 1 111 ? -2.954 -12.388 5.856 1.00 55.34 111 VAL A N 1
ATOM 860 C CA . VAL A 1 111 ? -4.365 -12.176 6.226 1.00 55.34 111 VAL A CA 1
ATOM 861 C C . VAL A 1 111 ? -5.198 -11.958 4.970 1.00 55.34 111 VAL A C 1
ATOM 863 O O . VAL A 1 111 ? -4.698 -11.249 4.069 1.00 55.34 111 VAL A O 1
#

Foldseek 3Di:
DDPPPPPDPPDDDDDDPDDDDDPDPVNVVVVVVVVVCVVVVVVQLVVLCVVPPCVSVVVVLVVCVDPPHDDVCNPVCVSVCVVVVVVVCVVVVNPPDPDDPPPPDDPVPDD

Sequence (111 aa):
MESGCCIANTLWEPPQAGGMKQRDSTVAEVEARSVACLAHEGAREIRAMAQNEEQGYIALQRQEWAAGKDYPTKSHHFFSGVPYHHLVSKMYDASRLGQESLEDLPTEKVV

Solvent-accessible surface area (backbone atoms only — not comparable to full-atom values): 7247 Å² total; per-residue (Å²): 138,84,85,80,91,73,92,81,79,77,77,85,75,80,80,76,95,68,76,97,66,78,84,51,73,66,57,58,49,52,51,54,53,49,53,50,50,52,53,52,55,52,52,50,50,54,50,36,28,75,75,44,46,71,56,28,53,52,55,50,52,53,59,56,69,33,90,95,52,88,58,72,63,83,43,56,56,63,59,74,36,49,63,55,53,52,54,52,23,56,75,66,76,60,46,92,61,93,59,83,89,76,77,83,71,67,72,91,79,64,132

pLDDT: mean 74.54, std 20.33, range [32.88, 98.25]

Nearest PDB structures (foldseek):
  8g3d-assembly1_5E  TM=1.684E-01  e=8.493E+00  Tetrahymena thermophila

Radius of gyration: 19.68 Å; Cα contacts (8 Å, |Δi|>4): 29; chains: 1; bounding box: 47×48×48 Å

Mean predicted aligned error: 13.52 Å